Protein AF-A0A3A0D721-F1 (afdb_monomer_lite)

pLDDT: mean 91.94, std 4.63, range [61.62, 96.12]

Structure (mmCIF, N/CA/C/O backbone):
data_AF-A0A3A0D721-F1
#
_entry.id   AF-A0A3A0D721-F1
#
loop_
_atom_site.group_PDB
_atom_site.id
_atom_site.type_symbol
_atom_site.label_atom_id
_atom_site.label_alt_id
_atom_site.label_comp_id
_atom_site.label_asym_id
_atom_site.label_entit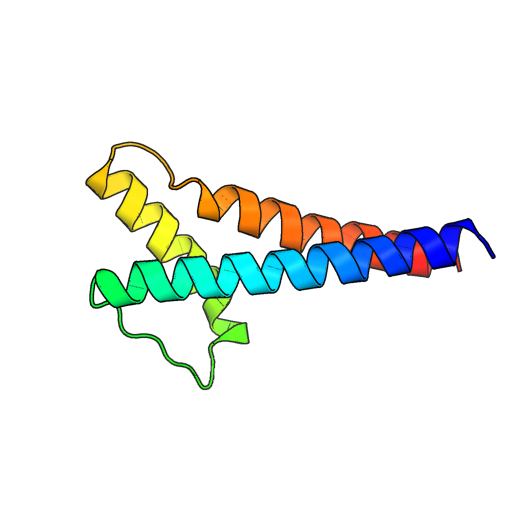y_id
_atom_site.label_seq_id
_atom_site.pdbx_PDB_ins_code
_atom_site.Cartn_x
_atom_site.Cartn_y
_atom_site.Cartn_z
_atom_site.occupancy
_atom_site.B_iso_or_equiv
_atom_site.auth_seq_id
_atom_site.auth_comp_id
_atom_site.auth_asym_id
_atom_site.auth_atom_id
_atom_site.pdbx_PDB_model_num
ATOM 1 N N . MET A 1 1 ? 23.807 2.089 -19.160 1.00 61.62 1 MET A N 1
ATOM 2 C CA . MET A 1 1 ? 24.021 1.223 -17.975 1.00 61.62 1 MET A CA 1
ATOM 3 C C . MET A 1 1 ? 23.573 1.876 -16.659 1.00 61.62 1 MET A C 1
ATOM 5 O O . MET A 1 1 ? 22.856 1.225 -15.915 1.00 61.62 1 MET A O 1
ATOM 9 N N . ASN A 1 2 ? 23.885 3.153 -16.383 1.00 83.56 2 ASN A N 1
ATOM 10 C CA . ASN A 1 2 ? 23.533 3.789 -15.094 1.00 83.56 2 ASN A CA 1
ATOM 11 C C . ASN A 1 2 ? 22.024 4.026 -14.883 1.00 83.56 2 ASN A C 1
ATOM 13 O O . ASN A 1 2 ? 21.512 3.730 -13.809 1.00 83.56 2 ASN A O 1
ATOM 17 N N . ALA A 1 3 ? 21.292 4.509 -15.896 1.00 87.38 3 ALA A N 1
ATOM 18 C CA . ALA A 1 3 ? 19.861 4.817 -15.754 1.00 87.38 3 ALA A CA 1
ATOM 19 C C . ALA A 1 3 ? 19.006 3.568 -15.461 1.00 87.38 3 ALA A C 1
ATOM 21 O O . ALA A 1 3 ? 18.176 3.590 -14.558 1.00 87.38 3 ALA A O 1
ATOM 22 N N . PHE A 1 4 ? 19.278 2.456 -16.154 1.00 90.44 4 PHE A N 1
ATOM 23 C CA . PHE A 1 4 ? 18.630 1.161 -15.920 1.00 90.44 4 PHE A CA 1
ATOM 24 C C . PHE A 1 4 ? 18.754 0.699 -14.459 1.00 90.44 4 PHE A C 1
ATOM 26 O O . PHE A 1 4 ? 17.758 0.377 -13.810 1.00 90.44 4 PHE A O 1
ATOM 33 N N . ILE A 1 5 ? 19.982 0.706 -13.926 1.00 91.25 5 ILE A N 1
ATOM 34 C CA . ILE A 1 5 ? 20.283 0.243 -12.563 1.00 91.25 5 ILE A CA 1
ATOM 35 C C . ILE A 1 5 ? 19.610 1.147 -11.522 1.00 91.25 5 ILE A C 1
ATOM 37 O O . ILE A 1 5 ? 19.071 0.646 -10.533 1.00 91.25 5 ILE A O 1
ATOM 41 N N . LEU A 1 6 ? 19.587 2.464 -11.758 1.00 92.56 6 LEU A N 1
ATOM 42 C CA . LEU A 1 6 ? 18.903 3.421 -10.885 1.00 92.56 6 LEU A CA 1
ATOM 43 C C . LEU A 1 6 ? 17.389 3.172 -10.856 1.00 92.56 6 LEU A C 1
ATOM 45 O O . LEU A 1 6 ? 16.814 3.069 -9.771 1.00 92.56 6 LEU A O 1
ATOM 49 N N . CYS A 1 7 ? 16.751 3.003 -12.019 1.00 91.81 7 CYS A N 1
ATOM 50 C CA . CYS A 1 7 ? 15.321 2.694 -12.101 1.00 91.81 7 CYS A CA 1
ATOM 51 C C . CYS A 1 7 ? 14.981 1.372 -11.399 1.00 91.81 7 CYS A C 1
ATOM 53 O O . CYS A 1 7 ? 14.017 1.319 -10.639 1.00 91.81 7 CYS A O 1
ATOM 55 N N . MET A 1 8 ? 15.791 0.326 -11.581 1.00 91.94 8 MET A N 1
ATOM 56 C CA . MET A 1 8 ? 15.569 -0.967 -10.921 1.00 91.94 8 MET A CA 1
ATOM 57 C C . MET A 1 8 ? 15.750 -0.894 -9.402 1.00 91.94 8 MET A C 1
ATOM 59 O O . MET A 1 8 ? 14.944 -1.451 -8.658 1.00 91.94 8 MET A O 1
ATOM 63 N N . SER A 1 9 ? 16.755 -0.157 -8.929 1.00 94.06 9 SER A N 1
ATOM 64 C CA . SER A 1 9 ? 16.970 0.065 -7.493 1.00 94.06 9 SER A CA 1
ATOM 65 C C . SER A 1 9 ? 15.787 0.801 -6.854 1.00 94.06 9 SER A C 1
ATOM 67 O O . SER A 1 9 ? 15.291 0.386 -5.805 1.00 94.06 9 SER A O 1
ATOM 69 N N . LEU A 1 10 ? 15.280 1.850 -7.512 1.00 94.12 10 LEU A N 1
ATOM 70 C CA . LEU A 1 10 ? 14.094 2.579 -7.055 1.00 94.12 10 LEU A CA 1
ATOM 71 C C . LEU A 1 10 ? 12.842 1.696 -7.077 1.00 94.12 10 LEU A C 1
ATOM 73 O O . LEU A 1 10 ? 12.088 1.695 -6.105 1.00 94.12 10 LEU A O 1
ATOM 77 N N . ALA A 1 11 ? 12.639 0.908 -8.135 1.00 93.75 11 ALA A N 1
ATOM 78 C CA . ALA A 1 11 ? 11.512 -0.016 -8.229 1.00 93.75 11 ALA A CA 1
ATOM 79 C C . ALA A 1 11 ? 11.491 -1.007 -7.055 1.00 93.75 11 ALA A C 1
ATOM 81 O O . ALA A 1 11 ? 10.448 -1.198 -6.429 1.00 93.75 11 ALA A O 1
ATOM 82 N N . LEU A 1 12 ? 12.649 -1.578 -6.704 1.00 94.56 12 LEU A N 1
ATOM 83 C CA . LEU A 1 12 ? 12.792 -2.479 -5.557 1.00 94.56 12 LEU A CA 1
ATOM 84 C C . LEU A 1 12 ? 12.517 -1.774 -4.224 1.00 94.56 12 LEU A C 1
ATOM 86 O O . LEU A 1 12 ? 11.818 -2.324 -3.371 1.00 94.56 12 LEU A O 1
ATOM 90 N N . MET A 1 13 ? 13.013 -0.547 -4.054 1.00 96.12 13 MET A N 1
ATOM 91 C CA . MET A 1 13 ? 12.761 0.247 -2.850 1.00 96.12 13 MET A CA 1
ATOM 92 C C . MET A 1 13 ? 11.263 0.535 -2.673 1.00 96.12 13 MET A C 1
ATOM 94 O O . MET A 1 13 ? 10.707 0.286 -1.601 1.00 96.12 13 MET A O 1
ATOM 98 N N . PHE A 1 14 ? 10.580 0.995 -3.724 1.00 95.12 14 PHE A N 1
ATOM 99 C CA . PHE A 1 14 ? 9.137 1.249 -3.684 1.00 95.12 14 PHE A CA 1
ATOM 100 C C . PHE A 1 14 ? 8.322 -0.034 -3.500 1.00 95.12 14 PHE A C 1
ATOM 102 O O . PHE A 1 14 ? 7.339 -0.026 -2.756 1.00 95.12 14 PHE A O 1
ATOM 109 N N . ALA A 1 15 ? 8.753 -1.149 -4.094 1.00 93.19 15 ALA A N 1
ATOM 110 C CA . ALA A 1 15 ? 8.134 -2.449 -3.864 1.00 93.19 15 ALA A CA 1
ATOM 111 C C . ALA A 1 15 ? 8.224 -2.843 -2.382 1.00 93.19 15 ALA A C 1
ATOM 113 O O . ALA A 1 15 ? 7.207 -3.209 -1.790 1.00 93.19 15 ALA A O 1
ATOM 114 N N . PHE A 1 16 ? 9.389 -2.687 -1.748 1.00 95.25 16 PHE A N 1
ATOM 115 C CA . PHE A 1 16 ? 9.549 -2.954 -0.317 1.00 95.25 16 PHE A CA 1
ATOM 116 C C . PHE A 1 16 ? 8.645 -2.056 0.541 1.00 95.25 16 PHE A C 1
ATOM 118 O O . PHE A 1 16 ? 7.918 -2.546 1.407 1.00 95.25 16 PHE A O 1
ATOM 125 N N . VAL A 1 17 ? 8.607 -0.754 0.247 1.00 94.94 17 VAL A N 1
ATOM 126 C CA . VAL A 1 17 ? 7.719 0.202 0.929 1.00 94.94 17 VAL A CA 1
ATOM 127 C C . VAL A 1 17 ? 6.242 -0.193 0.774 1.00 94.94 17 VAL A C 1
ATOM 129 O O . VAL A 1 17 ? 5.488 -0.145 1.748 1.00 94.94 17 VAL A O 1
ATOM 132 N N . SER A 1 18 ? 5.827 -0.662 -0.406 1.00 93.50 18 SER A N 1
ATOM 133 C CA . SER A 1 18 ? 4.451 -1.122 -0.641 1.00 93.50 18 SER A CA 1
ATOM 134 C C . SER A 1 18 ? 4.082 -2.336 0.220 1.00 93.50 18 SER A C 1
ATOM 136 O O . SER A 1 18 ? 2.952 -2.432 0.711 1.00 93.50 18 SER A O 1
ATOM 138 N N . VAL A 1 19 ? 5.041 -3.232 0.484 1.00 93.44 19 VAL A N 1
ATOM 139 C CA . VAL A 1 19 ? 4.864 -4.385 1.379 1.00 93.44 19 VAL A CA 1
ATOM 140 C C . VAL A 1 19 ? 4.725 -3.924 2.831 1.00 93.44 19 VAL A C 1
ATOM 142 O O . VAL A 1 19 ? 3.839 -4.405 3.538 1.00 93.44 19 VAL A O 1
ATOM 145 N N . VAL A 1 20 ? 5.519 -2.942 3.268 1.00 95.31 20 VAL A N 1
ATOM 146 C CA . VAL A 1 20 ? 5.385 -2.349 4.610 1.00 95.31 20 VAL A CA 1
ATOM 147 C C . VAL A 1 20 ? 4.000 -1.727 4.797 1.00 95.31 20 VAL A C 1
ATOM 149 O O . VAL A 1 20 ? 3.308 -2.061 5.760 1.00 95.31 20 VAL A O 1
ATOM 152 N N . PHE A 1 21 ? 3.539 -0.893 3.859 1.00 94.81 21 PHE A N 1
ATOM 153 C CA . PHE A 1 21 ? 2.193 -0.312 3.931 1.00 94.81 21 PHE A CA 1
ATOM 154 C C . PHE A 1 21 ? 1.091 -1.373 3.906 1.00 94.81 21 PHE A C 1
ATOM 156 O O . PHE A 1 21 ? 0.120 -1.263 4.652 1.00 94.81 21 PHE A O 1
ATOM 163 N N . SER A 1 22 ? 1.264 -2.425 3.105 1.00 92.56 22 SER A N 1
ATOM 164 C CA . SER A 1 22 ? 0.344 -3.563 3.055 1.00 92.56 22 SER A CA 1
ATOM 165 C C . SER A 1 22 ? 0.198 -4.231 4.426 1.00 92.56 22 SER A C 1
ATOM 167 O O . SER A 1 22 ? -0.919 -4.447 4.893 1.00 92.56 22 SER A O 1
ATOM 169 N N . MET A 1 23 ? 1.313 -4.500 5.113 1.00 93.88 23 MET A N 1
ATOM 170 C CA . MET A 1 23 ? 1.300 -5.086 6.459 1.00 93.88 23 MET A CA 1
ATOM 171 C C . MET A 1 23 ? 0.660 -4.153 7.494 1.00 93.88 23 MET A C 1
ATOM 173 O O . MET A 1 23 ? -0.083 -4.617 8.360 1.00 93.88 23 MET A O 1
ATOM 177 N N . LEU A 1 24 ? 0.898 -2.841 7.398 1.00 95.12 24 LEU A N 1
ATOM 178 C CA . LEU A 1 24 ? 0.274 -1.856 8.287 1.00 95.12 24 LEU A CA 1
ATOM 179 C C . LEU A 1 24 ? -1.244 -1.778 8.084 1.00 95.12 24 LEU A C 1
ATOM 181 O O . LEU A 1 24 ? -1.981 -1.785 9.067 1.00 95.12 24 LEU A O 1
ATOM 185 N N . ILE A 1 25 ? -1.712 -1.763 6.831 1.00 94.69 25 ILE A N 1
ATOM 186 C CA . ILE A 1 25 ? -3.143 -1.805 6.498 1.00 94.69 25 ILE A CA 1
ATOM 187 C C . ILE A 1 25 ? -3.779 -3.071 7.072 1.00 94.69 25 ILE A C 1
ATOM 189 O O . ILE A 1 25 ? -4.789 -2.991 7.765 1.00 94.69 25 ILE A O 1
ATOM 193 N N . VAL A 1 26 ? -3.167 -4.233 6.838 1.00 94.00 26 VAL A N 1
ATOM 194 C CA . VAL A 1 26 ? -3.657 -5.518 7.356 1.00 94.00 26 VAL A CA 1
ATOM 195 C C . VAL A 1 26 ? -3.746 -5.498 8.878 1.00 94.00 26 VAL A C 1
ATOM 197 O O . VAL A 1 26 ? -4.783 -5.852 9.431 1.00 94.00 26 VAL A O 1
ATOM 200 N N . ARG A 1 27 ? -2.708 -5.014 9.567 1.00 94.00 27 ARG A N 1
ATOM 201 C CA . ARG A 1 27 ? -2.704 -4.899 11.031 1.00 94.00 27 ARG A CA 1
ATOM 202 C C . ARG A 1 27 ? -3.815 -3.978 11.537 1.00 94.00 27 ARG A C 1
ATOM 204 O O . ARG A 1 27 ? -4.466 -4.285 12.534 1.00 94.00 27 ARG A O 1
ATOM 211 N N . GLU A 1 28 ? -4.041 -2.855 10.863 1.00 94.06 28 GLU A N 1
ATOM 212 C CA . GLU A 1 28 ? -5.123 -1.922 11.181 1.00 94.06 28 GLU A CA 1
ATOM 213 C C . GLU A 1 28 ? -6.513 -2.532 10.951 1.00 94.06 28 GLU A C 1
ATOM 215 O O . GLU A 1 28 ? -7.427 -2.296 11.742 1.00 94.06 28 GLU A O 1
ATOM 220 N N . LEU A 1 29 ? -6.678 -3.359 9.920 1.00 94.00 29 LEU A N 1
ATOM 221 C CA . LEU A 1 29 ? -7.913 -4.105 9.670 1.00 94.00 29 LEU A CA 1
ATOM 222 C C . LEU A 1 29 ? -8.142 -5.207 10.715 1.00 94.00 29 LEU A C 1
ATOM 224 O O . LEU A 1 29 ? -9.258 -5.359 11.210 1.00 94.00 29 LEU A O 1
ATOM 228 N N . GLN A 1 30 ? -7.087 -5.917 11.125 1.00 93.44 30 GLN A N 1
ATOM 229 C CA . GLN A 1 30 ? -7.165 -6.936 12.176 1.00 93.44 30 GLN A CA 1
ATOM 230 C C . GLN A 1 30 ? -7.598 -6.349 13.523 1.00 93.44 30 GLN A C 1
ATOM 232 O O . GLN A 1 30 ? -8.440 -6.937 14.202 1.00 93.44 30 GLN A O 1
ATOM 237 N N . LYS A 1 31 ? -7.091 -5.164 13.898 1.00 93.12 31 LYS A N 1
ATOM 238 C CA . LYS A 1 31 ? -7.544 -4.445 15.108 1.00 93.12 31 LYS A CA 1
ATOM 239 C C . LYS A 1 31 ? -9.051 -4.176 15.095 1.00 93.12 31 LYS A C 1
ATOM 241 O O . LYS A 1 31 ? -9.681 -4.149 16.147 1.00 93.12 31 LYS A O 1
ATOM 246 N N . ARG A 1 32 ? -9.625 -4.011 13.903 1.00 89.88 32 ARG A N 1
ATOM 247 C CA . ARG A 1 32 ? -11.053 -3.765 13.670 1.00 89.88 32 ARG A CA 1
ATOM 248 C C . ARG A 1 32 ? -11.850 -5.046 13.401 1.00 89.88 32 ARG A C 1
ATOM 250 O O . ARG A 1 32 ? -12.982 -4.969 12.938 1.00 89.88 32 ARG A O 1
ATOM 257 N N . LYS A 1 33 ? -11.271 -6.216 13.705 1.00 91.31 33 LYS A N 1
ATOM 258 C CA . LYS A 1 33 ? -11.886 -7.547 13.556 1.00 91.31 33 LYS A CA 1
ATOM 259 C C . LYS A 1 33 ? -12.290 -7.901 12.119 1.00 91.31 33 LYS A C 1
ATOM 261 O O . LYS A 1 33 ? -13.179 -8.721 11.916 1.00 91.31 33 LYS A O 1
ATOM 266 N N . VAL A 1 34 ? -11.638 -7.308 11.119 1.00 91.19 34 VAL A N 1
ATOM 267 C CA . VAL A 1 34 ? -11.815 -7.716 9.720 1.00 91.19 34 VAL A CA 1
ATOM 268 C C . VAL A 1 34 ? -11.069 -9.028 9.489 1.00 91.19 34 VAL A C 1
ATOM 270 O O . VAL A 1 34 ? -9.889 -9.144 9.822 1.00 91.19 34 VAL A O 1
ATOM 273 N N . GLU A 1 35 ? -11.749 -10.013 8.907 1.00 89.19 35 GLU A N 1
ATOM 274 C CA . GLU A 1 35 ? -11.158 -11.311 8.586 1.00 89.19 35 GLU A CA 1
ATOM 275 C C . GLU A 1 35 ? -10.140 -11.192 7.447 1.00 89.19 35 GLU A C 1
ATOM 277 O O . GLU A 1 35 ? -10.453 -10.776 6.325 1.00 89.19 35 GLU A O 1
ATOM 282 N N . ILE A 1 36 ? -8.897 -11.579 7.737 1.00 90.38 36 ILE A N 1
ATOM 283 C CA . ILE A 1 36 ? -7.797 -11.551 6.776 1.00 90.38 36 ILE A CA 1
ATOM 284 C C . ILE A 1 36 ? -7.467 -12.976 6.355 1.00 90.38 36 ILE A C 1
ATOM 286 O O . ILE A 1 36 ? -7.074 -13.815 7.163 1.00 90.38 36 ILE A O 1
ATOM 290 N N . ASN A 1 37 ? -7.575 -13.228 5.056 1.00 90.69 37 ASN A N 1
ATOM 291 C CA . ASN A 1 37 ? -7.149 -14.470 4.449 1.00 90.69 37 ASN A CA 1
ATOM 292 C C . ASN A 1 37 ? -5.673 -14.347 4.055 1.00 90.69 37 ASN A C 1
ATOM 294 O O . ASN A 1 37 ? -5.333 -13.769 3.021 1.00 90.69 37 ASN A O 1
ATOM 298 N N . PHE A 1 38 ? -4.795 -14.894 4.896 1.00 84.31 38 PHE A N 1
ATOM 299 C CA . PHE A 1 38 ? -3.347 -14.844 4.691 1.00 84.31 38 PHE A CA 1
ATOM 300 C C . PHE A 1 38 ? -2.880 -15.611 3.451 1.00 84.31 38 PHE A C 1
ATOM 302 O O . PHE A 1 38 ? -1.898 -15.212 2.827 1.00 84.31 38 PHE A O 1
ATOM 309 N N . PHE A 1 39 ? -3.594 -16.667 3.057 1.00 85.19 39 PHE A N 1
ATOM 310 C CA . PHE A 1 39 ? -3.222 -17.487 1.904 1.00 85.19 39 PHE A CA 1
ATOM 311 C C . PHE A 1 39 ? -3.351 -16.703 0.593 1.00 85.19 39 PHE A C 1
ATOM 313 O O . PHE A 1 39 ? -2.463 -16.724 -0.255 1.00 85.19 39 PHE A O 1
ATOM 320 N N . PHE A 1 40 ? -4.426 -15.925 0.468 1.00 87.31 40 PHE A N 1
ATOM 321 C CA . PHE A 1 40 ? -4.698 -15.088 -0.701 1.00 87.31 40 PHE A CA 1
ATOM 322 C C . PHE A 1 40 ? -4.365 -13.614 -0.463 1.00 87.31 40 PHE A C 1
ATOM 324 O O . PHE A 1 40 ? -4.890 -12.743 -1.157 1.00 87.31 40 PHE A O 1
ATOM 331 N N . LEU A 1 41 ? -3.485 -13.315 0.500 1.00 86.25 41 LEU A N 1
ATOM 332 C CA . LEU A 1 41 ? -3.228 -11.942 0.922 1.00 86.25 41 LEU A CA 1
ATOM 333 C C . LEU A 1 41 ? -2.810 -11.065 -0.257 1.00 86.25 41 LEU A C 1
ATOM 335 O O . LEU A 1 41 ? -3.428 -10.036 -0.487 1.00 86.25 4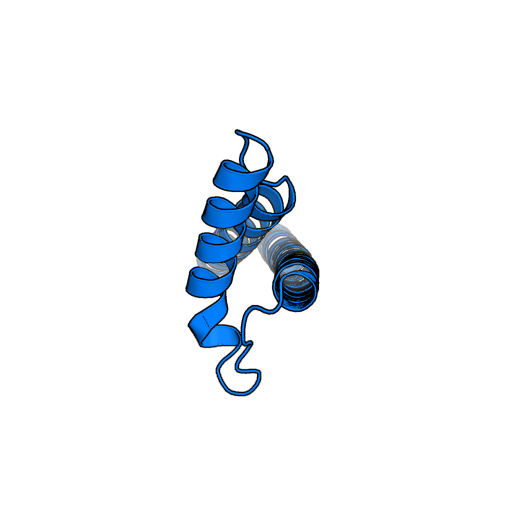1 LEU A O 1
ATOM 339 N N . LYS A 1 42 ? -1.829 -11.510 -1.055 1.00 85.06 42 LYS A N 1
ATOM 340 C CA . LYS A 1 42 ? -1.341 -10.766 -2.229 1.00 85.06 42 LYS A CA 1
ATOM 341 C C . LYS A 1 42 ? -2.454 -10.434 -3.226 1.00 85.06 42 LYS A C 1
ATOM 343 O O . LYS A 1 42 ? -2.462 -9.337 -3.772 1.00 85.06 42 LYS A O 1
ATOM 34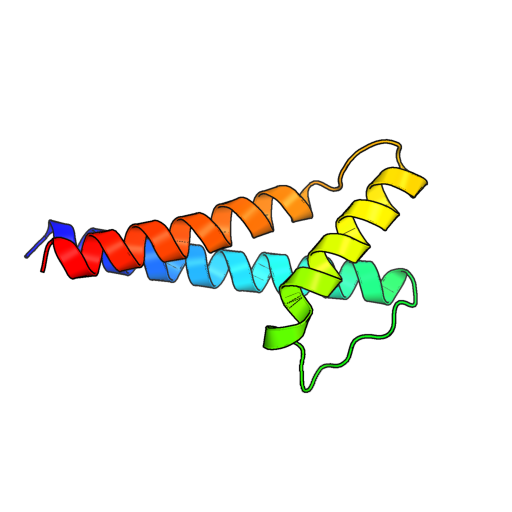8 N N . LEU A 1 43 ? -3.388 -11.361 -3.436 1.00 87.31 43 LEU A N 1
ATOM 349 C CA . LEU A 1 43 ? -4.503 -11.186 -4.365 1.00 87.31 43 LEU A CA 1
ATOM 350 C C . LEU A 1 43 ? -5.572 -10.248 -3.791 1.00 87.31 43 LEU A C 1
ATOM 352 O O . LEU A 1 43 ? -6.124 -9.420 -4.509 1.00 87.31 43 LEU A O 1
ATOM 356 N N . TYR A 1 44 ? -5.839 -10.347 -2.488 1.00 91.19 44 TYR A N 1
ATOM 357 C CA . TYR A 1 44 ? -6.832 -9.524 -1.803 1.00 91.19 44 TYR A CA 1
ATOM 358 C C . TYR A 1 44 ? -6.285 -8.197 -1.270 1.00 91.19 44 TYR A C 1
ATOM 360 O O . TYR A 1 44 ? -7.065 -7.407 -0.748 1.00 91.19 44 TYR A O 1
ATOM 368 N N . LEU A 1 45 ? -4.995 -7.886 -1.429 1.00 90.12 45 LEU A N 1
ATOM 369 C CA . LEU A 1 45 ? -4.417 -6.610 -0.989 1.00 90.12 45 LEU A CA 1
ATOM 370 C C . LEU A 1 45 ? -5.191 -5.381 -1.491 1.00 90.12 45 LEU A C 1
ATOM 372 O O . LEU A 1 45 ? -5.486 -4.518 -0.664 1.00 90.12 45 LEU A O 1
ATOM 376 N N . PRO A 1 46 ? -5.605 -5.295 -2.772 1.00 91.06 46 PRO A N 1
ATOM 377 C CA . PRO A 1 46 ? -6.433 -4.185 -3.239 1.00 91.06 46 PRO A CA 1
ATOM 378 C C . PRO A 1 46 ? -7.785 -4.112 -2.519 1.00 91.06 46 PRO A C 1
ATOM 380 O O . PRO A 1 46 ? -8.233 -3.027 -2.149 1.00 91.06 46 PRO A O 1
ATOM 383 N N . LYS A 1 47 ? -8.411 -5.269 -2.259 1.00 93.56 47 LYS A N 1
ATOM 384 C CA . LYS A 1 47 ? -9.666 -5.365 -1.501 1.00 93.56 47 LYS A CA 1
ATOM 385 C C . LYS A 1 47 ? -9.473 -4.868 -0.067 1.00 93.56 47 LYS A C 1
ATOM 387 O O . LYS A 1 47 ? -10.252 -4.039 0.392 1.00 93.56 47 LYS A O 1
ATOM 392 N N . TYR A 1 48 ? -8.419 -5.311 0.615 1.00 93.94 48 TYR A N 1
ATOM 393 C CA . TYR A 1 48 ? -8.091 -4.875 1.973 1.00 93.94 48 TYR A CA 1
ATOM 394 C C . TYR A 1 48 ? -7.760 -3.379 2.031 1.00 93.94 48 TYR A C 1
ATOM 396 O O . TYR A 1 48 ? -8.263 -2.670 2.900 1.00 93.94 48 TYR A O 1
ATOM 404 N N . ALA A 1 49 ? -6.997 -2.856 1.071 1.00 93.69 49 ALA A N 1
ATOM 405 C CA . ALA A 1 49 ? -6.730 -1.424 0.971 1.00 93.69 49 ALA A CA 1
ATOM 406 C C . ALA A 1 49 ? -8.024 -0.610 0.793 1.00 93.69 49 ALA A C 1
ATOM 408 O O . ALA A 1 49 ? -8.182 0.444 1.417 1.00 93.69 49 ALA A O 1
ATOM 409 N N . HIS A 1 50 ? -8.976 -1.110 -0.001 1.00 93.62 50 HIS A N 1
ATOM 410 C CA . HIS A 1 50 ? -10.275 -0.463 -0.167 1.00 93.62 50 HIS A CA 1
ATOM 411 C C . HIS A 1 50 ? -11.116 -0.509 1.112 1.00 93.62 50 HIS A C 1
ATOM 413 O O . HIS A 1 50 ? -11.638 0.520 1.532 1.00 93.62 50 HIS A O 1
ATOM 419 N N . GLN A 1 51 ? -11.167 -1.657 1.790 1.00 94.56 51 GLN A N 1
ATOM 420 C CA . GLN A 1 51 ? -11.844 -1.781 3.084 1.00 94.56 51 GLN A CA 1
ATOM 421 C C . GLN A 1 51 ? -11.251 -0.822 4.122 1.00 94.56 51 GLN A C 1
ATOM 423 O O . GLN A 1 51 ? -11.989 -0.146 4.832 1.00 94.56 51 GLN A O 1
ATOM 428 N N . TYR A 1 52 ? -9.924 -0.693 4.177 1.00 94.94 52 TYR A N 1
ATOM 429 C CA . TYR A 1 52 ? -9.265 0.269 5.061 1.00 94.94 52 TYR A CA 1
ATOM 430 C C . TYR A 1 52 ? -9.672 1.712 4.742 1.00 94.94 52 TYR A C 1
ATOM 432 O O . TYR A 1 52 ? -9.988 2.478 5.655 1.00 94.94 52 TYR A O 1
ATOM 440 N N . LYS A 1 53 ? -9.721 2.083 3.456 1.00 95.00 53 LYS A N 1
ATOM 441 C CA . LYS A 1 53 ? -10.211 3.397 3.015 1.00 95.00 53 LYS A CA 1
ATOM 442 C C . LYS A 1 53 ? -11.652 3.637 3.469 1.00 95.00 53 LYS A C 1
ATOM 444 O O . LYS A 1 53 ? -11.931 4.689 4.034 1.00 95.00 53 LYS A O 1
ATOM 449 N N . GLU A 1 54 ? -12.556 2.695 3.223 1.00 95.56 54 GLU A N 1
ATOM 450 C CA . GLU A 1 54 ? -13.970 2.837 3.587 1.00 95.56 54 GLU A CA 1
ATOM 451 C C . GLU A 1 54 ? -14.166 2.966 5.096 1.00 95.56 54 GLU A C 1
ATOM 453 O O . GLU A 1 54 ? -14.925 3.819 5.551 1.00 95.56 54 GLU A O 1
ATOM 458 N N . ILE A 1 55 ? -13.469 2.139 5.873 1.00 94.69 55 ILE A N 1
ATOM 459 C CA . ILE A 1 55 ? -13.582 2.145 7.329 1.00 94.69 55 ILE A CA 1
ATOM 460 C C . ILE A 1 55 ? -13.035 3.452 7.904 1.00 94.69 55 ILE A C 1
ATOM 462 O O . ILE A 1 55 ? -13.726 4.111 8.674 1.00 94.69 55 ILE A O 1
ATOM 466 N N . THR A 1 56 ? -11.839 3.878 7.491 1.00 94.44 56 THR A N 1
ATOM 467 C CA . THR A 1 56 ? -11.251 5.139 7.980 1.00 94.44 56 THR A CA 1
ATOM 468 C C . THR A 1 56 ? -12.089 6.355 7.601 1.00 94.44 56 THR A C 1
ATOM 470 O O . THR A 1 56 ? -12.265 7.251 8.428 1.00 94.44 56 THR A O 1
ATOM 473 N N . LEU A 1 57 ? -12.684 6.349 6.404 1.00 95.19 57 LEU A N 1
ATOM 474 C CA . LEU A 1 57 ? -13.609 7.389 5.966 1.00 95.19 57 LEU A CA 1
ATOM 475 C C . LEU A 1 57 ? -14.877 7.426 6.829 1.00 95.19 57 LEU A C 1
ATOM 477 O O . LEU A 1 57 ? -15.318 8.511 7.195 1.00 95.19 57 LEU A O 1
ATOM 481 N N . LYS A 1 58 ? -15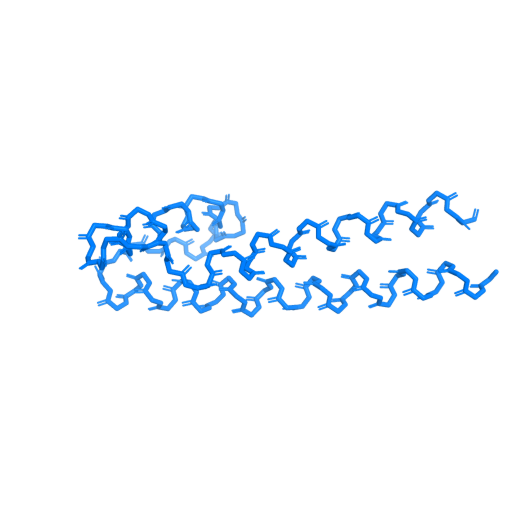.438 6.266 7.189 1.00 94.94 58 LYS A N 1
ATOM 482 C CA . LYS A 1 58 ? -16.606 6.173 8.080 1.00 94.94 58 LYS A CA 1
ATOM 483 C C . LYS A 1 58 ? -16.285 6.584 9.520 1.00 94.94 58 LYS A C 1
ATOM 485 O O . LYS A 1 58 ? -17.096 7.256 10.142 1.00 94.94 58 LYS A O 1
ATOM 490 N N . GLU A 1 59 ? -15.121 6.196 10.041 1.00 92.81 59 GLU A N 1
ATOM 491 C CA . GLU A 1 59 ? -14.709 6.471 11.427 1.00 92.81 59 GLU A CA 1
ATOM 492 C C . GLU A 1 59 ? -14.287 7.931 11.644 1.00 92.81 59 GLU A C 1
ATOM 494 O O . GLU A 1 59 ? -14.587 8.516 12.681 1.00 92.81 59 GLU A O 1
ATOM 499 N N . THR A 1 60 ? -13.563 8.521 10.689 1.00 91.56 60 THR A N 1
ATOM 500 C CA . THR A 1 60 ? -12.882 9.818 10.881 1.00 91.56 60 THR A CA 1
ATOM 501 C C . THR A 1 60 ? -13.358 10.915 9.930 1.00 91.56 60 THR A C 1
ATOM 503 O O . THR A 1 6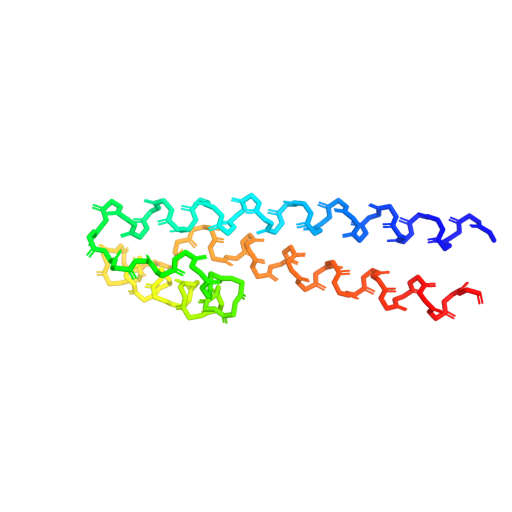0 ? -12.894 12.052 10.014 1.00 91.56 60 THR A O 1
ATOM 506 N N . GLY A 1 61 ? -14.238 10.584 8.980 1.00 93.81 61 GLY A N 1
ATOM 507 C CA . GLY A 1 61 ? -14.633 11.480 7.890 1.00 93.81 61 GLY A CA 1
ATOM 508 C C . GLY A 1 61 ? -13.531 11.715 6.850 1.00 93.81 61 GLY A C 1
ATOM 509 O O . GLY A 1 61 ? -13.724 12.501 5.923 1.00 93.81 61 GLY A O 1
ATOM 510 N N . LYS A 1 62 ? -12.365 11.062 6.980 1.00 93.31 62 LYS A N 1
ATOM 511 C CA . LYS A 1 62 ? -11.206 11.222 6.090 1.00 93.31 62 LYS A CA 1
ATOM 512 C C . LYS A 1 62 ? -10.590 9.871 5.735 1.00 93.31 62 LYS A C 1
ATOM 514 O O . LYS A 1 62 ? -10.651 8.914 6.497 1.00 93.31 62 LYS A O 1
ATOM 519 N N . VAL A 1 63 ? -9.961 9.795 4.564 1.00 93.06 63 VAL A N 1
ATOM 520 C CA . VAL A 1 63 ? -9.217 8.599 4.148 1.00 93.06 63 VAL A CA 1
ATOM 521 C C . VAL A 1 63 ? -7.954 8.459 4.998 1.00 93.06 63 VAL A C 1
ATOM 523 O O . VAL A 1 63 ? -7.184 9.411 5.130 1.00 93.06 63 VAL A O 1
ATOM 526 N N . GLY A 1 64 ? -7.725 7.266 5.546 1.00 90.38 64 GLY A N 1
ATOM 527 C CA . GLY A 1 64 ? -6.554 6.982 6.367 1.00 90.38 64 GLY A CA 1
ATOM 528 C C . GLY A 1 64 ? -5.229 7.164 5.607 1.00 90.38 64 GLY A C 1
ATOM 529 O O . GLY A 1 64 ? -5.138 6.811 4.426 1.00 90.38 64 GLY A O 1
ATOM 530 N N . PRO A 1 65 ? -4.168 7.656 6.273 1.00 91.62 65 PRO A N 1
ATOM 531 C CA . PRO A 1 65 ? -2.910 8.031 5.618 1.00 91.62 65 PRO A CA 1
ATOM 532 C C . PRO A 1 65 ? -2.195 6.847 4.949 1.00 91.62 65 PRO A C 1
ATOM 534 O O . PRO A 1 65 ? -1.476 7.030 3.967 1.00 91.62 65 PRO A O 1
ATOM 537 N N . LEU A 1 66 ? -2.426 5.619 5.429 1.00 93.06 66 LEU A N 1
ATOM 538 C CA . LEU A 1 66 ? -1.807 4.416 4.866 1.00 93.06 66 LEU A CA 1
ATOM 539 C C . LEU A 1 66 ? -2.301 4.108 3.446 1.00 93.06 66 LEU A C 1
ATOM 541 O O . LEU A 1 66 ? -1.562 3.504 2.673 1.00 93.06 66 LEU A O 1
ATOM 545 N N . PHE A 1 67 ? -3.517 4.535 3.082 1.00 93.06 67 PHE A N 1
ATOM 546 C CA . PHE A 1 67 ? -4.091 4.244 1.768 1.00 93.06 67 PHE A CA 1
ATOM 547 C C . PHE A 1 67 ? -3.298 4.919 0.645 1.00 93.06 67 PHE A C 1
ATOM 549 O O . PHE A 1 67 ? -2.918 4.266 -0.324 1.00 93.06 67 PHE A O 1
ATOM 556 N N . PHE A 1 68 ? -3.005 6.214 0.789 1.00 93.00 68 PHE A N 1
ATOM 557 C CA . PHE A 1 68 ? -2.238 6.949 -0.217 1.00 93.00 68 PHE A CA 1
ATOM 558 C C . PHE A 1 68 ? -0.779 6.498 -0.259 1.00 93.00 68 PHE A C 1
ATOM 560 O O . PHE A 1 68 ? -0.234 6.348 -1.348 1.00 93.00 68 PHE A O 1
ATOM 567 N N . GLY A 1 69 ? -0.167 6.206 0.895 1.00 92.75 69 GLY A N 1
ATOM 568 C CA . GLY A 1 69 ? 1.190 5.651 0.947 1.00 92.75 69 GLY A CA 1
ATOM 569 C C . GLY A 1 69 ? 1.299 4.314 0.208 1.00 92.75 69 GLY A C 1
ATOM 570 O O . GLY A 1 69 ? 2.194 4.124 -0.619 1.00 92.75 69 GLY A O 1
ATOM 571 N N . TRP A 1 70 ? 0.337 3.415 0.429 1.00 95.12 70 TRP A N 1
ATOM 572 C CA . TRP A 1 70 ? 0.241 2.149 -0.298 1.00 95.12 70 TRP A CA 1
ATOM 573 C C . TRP A 1 70 ? 0.025 2.359 -1.803 1.00 95.12 70 TRP A C 1
ATOM 575 O O . TRP A 1 70 ? 0.759 1.795 -2.612 1.00 95.12 70 TRP A O 1
ATOM 585 N N . LEU A 1 71 ? -0.930 3.213 -2.184 1.00 94.31 71 LEU A N 1
ATOM 586 C CA . LEU A 1 71 ? -1.270 3.469 -3.584 1.00 94.31 71 LEU A CA 1
ATOM 587 C C . LEU A 1 71 ? -0.099 4.092 -4.356 1.00 94.31 71 LEU A C 1
ATOM 589 O O . LEU A 1 71 ? 0.210 3.660 -5.464 1.00 94.31 71 LEU A O 1
ATOM 593 N N . VAL A 1 72 ? 0.567 5.093 -3.783 1.00 94.88 72 VAL A N 1
ATOM 594 C CA . VAL A 1 72 ? 1.709 5.751 -4.429 1.00 94.88 72 VAL A CA 1
ATOM 595 C C . VAL A 1 72 ? 2.884 4.788 -4.537 1.00 94.88 72 VAL A C 1
ATOM 597 O O . VAL A 1 72 ? 3.472 4.684 -5.608 1.00 94.88 72 VAL A O 1
ATOM 600 N N . SER A 1 73 ? 3.204 4.045 -3.473 1.00 93.19 73 SER A N 1
ATOM 601 C CA . SER A 1 73 ? 4.346 3.122 -3.490 1.00 93.19 73 SER A CA 1
ATOM 602 C C . SER A 1 73 ? 4.176 1.985 -4.494 1.00 93.19 73 SER A C 1
ATOM 604 O O . SER A 1 73 ? 5.114 1.700 -5.237 1.00 93.19 73 SER A O 1
ATOM 606 N N . ILE A 1 74 ? 2.987 1.378 -4.590 1.00 93.12 74 ILE A N 1
ATOM 607 C CA . ILE A 1 74 ? 2.762 0.305 -5.563 1.00 93.12 74 ILE A CA 1
ATOM 608 C C . ILE A 1 74 ? 2.828 0.833 -7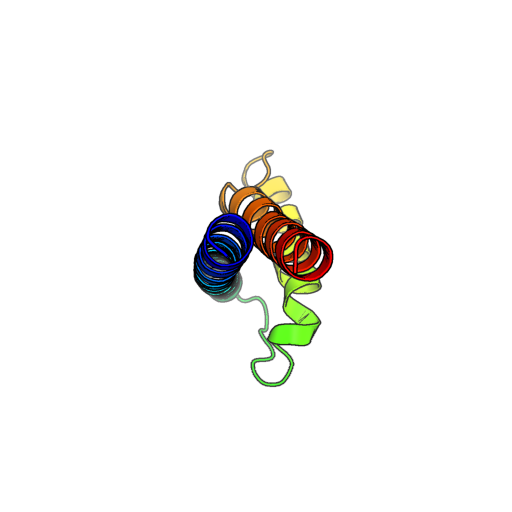.002 1.00 93.12 74 ILE A C 1
ATOM 610 O O . ILE A 1 74 ? 3.517 0.244 -7.830 1.00 93.12 74 ILE A O 1
ATOM 614 N N . ASN A 1 75 ? 2.199 1.976 -7.299 1.00 95.31 75 ASN A N 1
ATOM 615 C CA . ASN A 1 75 ? 2.248 2.564 -8.641 1.00 95.31 75 ASN A CA 1
ATOM 616 C C . ASN A 1 75 ? 3.664 3.024 -9.011 1.00 95.31 75 ASN A C 1
ATOM 618 O O . ASN A 1 75 ? 4.114 2.763 -10.124 1.00 95.31 75 ASN A O 1
ATOM 622 N N . ALA A 1 76 ? 4.394 3.642 -8.080 1.00 93.31 76 ALA A N 1
ATOM 623 C CA . ALA A 1 76 ? 5.780 4.045 -8.299 1.00 93.31 76 ALA A CA 1
ATOM 624 C C . ALA A 1 76 ? 6.671 2.836 -8.617 1.00 93.31 76 ALA A C 1
ATOM 626 O O . ALA A 1 76 ? 7.455 2.897 -9.563 1.00 93.31 76 ALA A O 1
ATOM 627 N N . ALA A 1 77 ? 6.512 1.721 -7.895 1.00 93.38 77 ALA A N 1
ATOM 628 C CA . ALA A 1 77 ? 7.255 0.493 -8.173 1.00 93.38 77 ALA A CA 1
ATOM 629 C C . ALA A 1 77 ? 7.032 0.002 -9.615 1.00 93.38 77 ALA A C 1
ATOM 631 O O . ALA A 1 77 ? 8.000 -0.284 -10.319 1.00 93.38 77 ALA A O 1
ATOM 632 N N . TRP A 1 78 ? 5.776 -0.029 -10.078 1.00 93.75 78 TRP A N 1
ATOM 633 C CA . TRP A 1 78 ? 5.439 -0.406 -11.456 1.00 93.75 78 TRP A CA 1
ATOM 634 C C . TRP A 1 78 ? 6.015 0.563 -12.490 1.00 93.75 78 TRP A C 1
ATOM 636 O O . TRP A 1 78 ? 6.618 0.118 -13.466 1.00 93.75 78 TRP A O 1
ATOM 646 N N . VAL A 1 79 ? 5.883 1.874 -12.270 1.00 95.81 79 VAL A N 1
ATOM 647 C CA . VAL A 1 79 ? 6.407 2.900 -13.185 1.00 95.81 79 VAL A CA 1
ATOM 648 C C . VAL A 1 79 ? 7.922 2.771 -13.332 1.00 95.81 79 VAL A C 1
ATOM 650 O O . VAL A 1 79 ? 8.417 2.690 -14.455 1.00 95.81 79 VAL A O 1
ATOM 653 N N . PHE A 1 80 ? 8.668 2.685 -12.228 1.00 92.94 80 PHE A N 1
ATOM 654 C CA . PHE A 1 80 ? 10.125 2.544 -12.286 1.00 92.94 80 PHE A CA 1
ATOM 655 C C . PHE A 1 80 ? 10.570 1.206 -12.885 1.00 92.94 80 PHE A C 1
ATOM 657 O O . PHE A 1 80 ? 11.556 1.177 -13.622 1.00 92.94 80 PHE A O 1
ATOM 664 N N . ALA A 1 81 ? 9.840 0.117 -12.626 1.00 92.12 81 ALA A N 1
ATOM 665 C CA . ALA A 1 81 ? 10.131 -1.178 -13.232 1.00 92.12 81 ALA A CA 1
ATOM 666 C C . ALA A 1 81 ? 9.959 -1.133 -14.758 1.00 92.12 81 ALA A C 1
ATOM 668 O O . ALA A 1 81 ? 10.859 -1.547 -15.487 1.00 92.12 81 ALA A O 1
ATOM 669 N N . ILE A 1 82 ? 8.844 -0.580 -15.248 1.00 94.75 82 ILE A N 1
ATOM 670 C CA . ILE A 1 82 ? 8.572 -0.448 -16.687 1.00 94.75 82 ILE A CA 1
ATOM 671 C C . ILE A 1 82 ? 9.593 0.487 -17.342 1.00 94.75 82 ILE A C 1
ATOM 673 O O . ILE A 1 82 ? 10.172 0.125 -18.362 1.00 94.75 82 ILE A O 1
ATOM 677 N N . LEU A 1 83 ? 9.871 1.650 -16.742 1.00 93.12 83 LEU A N 1
ATOM 678 C CA . LEU A 1 83 ? 10.879 2.583 -17.255 1.00 93.12 83 LEU A CA 1
ATOM 679 C C . LEU A 1 83 ? 12.263 1.940 -17.328 1.00 93.12 83 LEU A C 1
ATOM 681 O O . LEU A 1 83 ? 12.947 2.091 -18.335 1.00 93.12 83 LEU A O 1
ATOM 685 N N . GLY A 1 84 ? 12.657 1.185 -16.299 1.00 90.50 84 GLY A N 1
ATOM 686 C CA . GLY A 1 84 ? 13.895 0.417 -16.330 1.00 90.50 84 GLY A CA 1
ATOM 687 C C . GLY A 1 84 ? 13.904 -0.574 -17.493 1.00 90.50 84 GLY A C 1
ATOM 688 O O . GLY A 1 84 ? 14.848 -0.581 -18.266 1.00 90.50 84 GLY A O 1
ATOM 689 N N . LEU A 1 85 ? 12.841 -1.356 -17.690 1.00 90.69 85 LEU A N 1
ATOM 690 C CA . LEU A 1 85 ? 12.772 -2.309 -18.806 1.00 90.69 85 LEU A CA 1
ATOM 691 C C . LEU A 1 85 ? 12.815 -1.644 -20.190 1.00 90.69 85 LEU A C 1
ATOM 693 O O . LEU A 1 85 ? 13.415 -2.211 -21.097 1.00 90.69 85 LEU A O 1
ATOM 697 N N . VAL A 1 86 ? 12.209 -0.466 -20.353 1.00 92.50 86 VAL A N 1
ATOM 698 C CA . VAL A 1 86 ? 12.215 0.292 -21.618 1.00 92.50 86 VAL A CA 1
ATOM 699 C C . VAL A 1 86 ? 13.577 0.941 -21.892 1.00 92.50 86 VAL A C 1
ATOM 701 O O . VAL A 1 86 ? 13.988 1.027 -23.043 1.00 92.50 86 VAL A O 1
ATOM 704 N N . LEU A 1 87 ? 14.286 1.382 -20.848 1.00 86.62 87 LEU A N 1
ATOM 705 C CA . LEU A 1 87 ? 15.622 1.993 -20.935 1.00 86.62 87 LEU A CA 1
ATOM 706 C C . LEU A 1 87 ? 16.771 0.969 -21.008 1.00 86.62 87 LEU A C 1
ATOM 708 O O . LEU A 1 87 ? 17.939 1.366 -20.934 1.00 86.62 87 LEU A O 1
ATOM 712 N N . ARG A 1 88 ? 16.445 -0.327 -21.064 1.00 75.00 88 ARG A N 1
ATOM 713 C CA . ARG A 1 88 ? 17.402 -1.434 -21.137 1.00 75.00 88 ARG A CA 1
ATOM 714 C C . ARG A 1 88 ? 18.224 -1.400 -22.421 1.00 75.00 88 ARG A C 1
ATOM 716 O O . ARG A 1 88 ? 17.622 -1.288 -23.507 1.00 75.00 88 ARG A O 1
#

Secondary structure (DSSP, 8-state):
-HHHHHHHHHHHHHHHHHHHHHHHHHHHHHHTT----STTHHHHHHHHHHHHHHHHHHHHSS--HHHHHHHHHHHHHHHHHHHHHHT-

Radius of gyration: 15.17 Å; chains: 1; bounding box: 41×29×37 Å

Sequence (88 aa):
MNAFILCMSLALMFAFVSVVFSMLIVRELQKRKVEINFFFLKLYLPKYAHQYKEITLKETGKVGPLFFGWLVSINAAWVFAILGLVLR

Foldseek 3Di:
DVLLVVLLVLLVVLVVQLVVLLVVLVVVCVVVVNDADPVCSVVCSVVSLVVQQVVCCVVPVGGDPSSVSNVCSNVSSVVSNVVSVVVD